Protein AF-A0A2H6B4E5-F1 (afdb_monomer_lite)

Radius of gyration: 14.1 Å; chains: 1; bounding box: 36×15×39 Å

pLDDT: mean 70.06, std 7.59, range [47.56, 81.25]

Secondary structure (DSSP, 8-state):
-HHHHHHHHHHHHHHHHHHH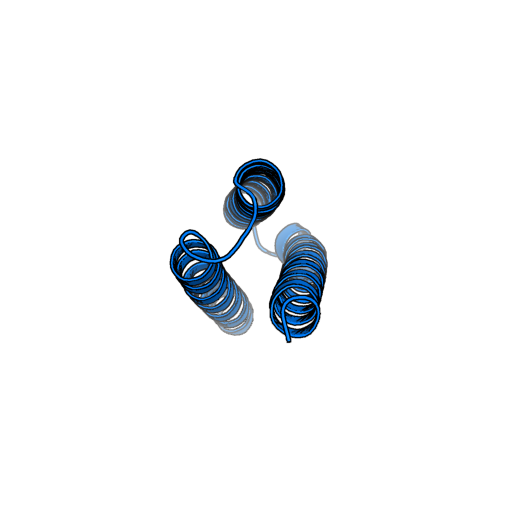HHHHHTTTS-HHHHHHHHHHHHHHHHHHHHHHHH-HHHHHHHHHHHHHHHHHHHHHHHHHHTS--

Foldseek 3Di:
DVVLVVLLVVLVVLLVVLVVLLVVCVVPDDPVVSVVLVVLSVVLVVLSVVLVVPDDPSNPVSSVVSVVSSVVSVVVSVVRVVVSD

Structure (mmCIF, N/CA/C/O backbone):
data_AF-A0A2H6B4E5-F1
#
_entry.id   AF-A0A2H6B4E5-F1
#
loop_
_atom_site.group_PDB
_atom_site.id
_atom_site.type_symbol
_atom_site.label_atom_id
_atom_site.label_alt_id
_atom_site.label_comp_id
_atom_site.label_asym_id
_atom_site.label_entity_id
_atom_site.label_seq_id
_atom_site.pdbx_PDB_ins_code
_atom_site.Cartn_x
_atom_site.Cartn_y
_atom_site.Cartn_z
_atom_site.occupancy
_atom_site.B_iso_or_equiv
_atom_site.auth_seq_id
_atom_site.auth_comp_id
_atom_site.auth_asym_id
_atom_site.auth_atom_id
_atom_site.pdbx_PDB_model_num
ATOM 1 N N . MET A 1 1 ? 10.975 -2.295 -21.024 1.00 52.81 1 MET A N 1
ATOM 2 C CA . MET A 1 1 ? 10.274 -1.003 -21.212 1.00 52.81 1 MET A CA 1
ATOM 3 C C . MET A 1 1 ? 8.752 -1.124 -21.031 1.00 52.81 1 MET A C 1
ATOM 5 O O . MET A 1 1 ? 8.273 -0.728 -19.982 1.00 52.81 1 MET A O 1
ATOM 9 N N . ALA A 1 2 ? 7.969 -1.705 -21.958 1.00 59.59 2 ALA A N 1
ATOM 10 C CA . ALA A 1 2 ? 6.490 -1.678 -21.863 1.00 59.59 2 ALA A CA 1
ATOM 11 C C . ALA A 1 2 ? 5.884 -2.483 -20.687 1.00 59.59 2 ALA A C 1
ATOM 13 O O . ALA A 1 2 ? 4.977 -2.010 -20.008 1.00 59.59 2 ALA A O 1
ATOM 14 N N . ARG A 1 3 ? 6.400 -3.688 -20.413 1.00 59.25 3 ARG A N 1
ATOM 15 C CA . ARG A 1 3 ? 5.870 -4.579 -19.360 1.00 59.25 3 ARG A CA 1
ATOM 16 C C . ARG A 1 3 ? 6.098 -4.035 -17.946 1.00 59.25 3 ARG A C 1
ATOM 18 O O . ARG A 1 3 ? 5.260 -4.180 -17.070 1.00 59.25 3 ARG A O 1
ATOM 25 N N . GLU A 1 4 ? 7.224 -3.372 -17.754 1.00 58.09 4 GLU A N 1
ATOM 26 C CA . GLU A 1 4 ? 7.676 -2.820 -16.479 1.00 58.09 4 GLU A CA 1
ATOM 27 C C . GLU A 1 4 ? 6.878 -1.571 -16.089 1.00 58.09 4 GLU A C 1
ATOM 29 O O . GLU A 1 4 ? 6.381 -1.461 -14.971 1.00 58.09 4 GLU A O 1
ATOM 34 N N . SER A 1 5 ? 6.624 -0.700 -17.070 1.00 65.62 5 SER A N 1
ATOM 35 C CA . SER A 1 5 ? 5.707 0.434 -16.931 1.00 65.62 5 SER A CA 1
ATOM 36 C C . SER A 1 5 ? 4.292 -0.021 -16.538 1.00 65.62 5 SER A C 1
ATOM 38 O O . SER A 1 5 ? 3.638 0.616 -15.715 1.00 65.62 5 SER A O 1
ATOM 40 N N . GLN A 1 6 ? 3.848 -1.180 -17.037 1.00 71.12 6 GLN A N 1
ATOM 41 C CA . GLN A 1 6 ? 2.546 -1.753 -16.695 1.00 71.12 6 GLN A CA 1
ATOM 42 C C . GLN A 1 6 ? 2.491 -2.333 -15.270 1.00 71.12 6 GLN A C 1
ATOM 44 O O . GLN A 1 6 ? 1.470 -2.202 -14.596 1.00 71.12 6 GLN A O 1
ATOM 49 N N . VAL A 1 7 ? 3.573 -2.956 -14.786 1.00 70.69 7 VAL A N 1
ATOM 50 C CA . VAL A 1 7 ? 3.663 -3.444 -13.395 1.00 70.69 7 VAL A CA 1
ATOM 51 C C . VAL A 1 7 ? 3.657 -2.270 -12.415 1.00 70.69 7 VAL A C 1
ATOM 53 O O . VAL A 1 7 ? 2.940 -2.306 -11.416 1.00 70.69 7 VAL A O 1
ATOM 56 N N . LEU A 1 8 ? 4.395 -1.206 -12.731 1.00 68.19 8 LEU A N 1
ATOM 57 C CA . LEU A 1 8 ? 4.424 0.021 -11.937 1.00 68.19 8 LEU A CA 1
ATOM 58 C C . LEU A 1 8 ? 3.057 0.707 -11.874 1.00 68.19 8 LEU A C 1
ATOM 60 O O . LEU A 1 8 ? 2.624 1.099 -10.791 1.00 68.19 8 LEU A O 1
ATOM 64 N N . ALA A 1 9 ? 2.357 0.803 -13.006 1.00 72.12 9 ALA A N 1
ATOM 65 C CA . ALA A 1 9 ? 1.008 1.362 -13.054 1.00 72.12 9 ALA A CA 1
ATOM 66 C C . ALA A 1 9 ? 0.040 0.585 -12.146 1.00 72.12 9 ALA A C 1
ATOM 68 O O . ALA A 1 9 ? -0.644 1.189 -11.324 1.00 72.12 9 ALA A O 1
ATOM 69 N N . LYS A 1 10 ? 0.060 -0.754 -12.212 1.00 75.81 10 LYS A N 1
ATOM 70 C CA . LYS A 1 10 ? -0.789 -1.613 -11.367 1.00 75.81 10 LYS A CA 1
ATOM 71 C C . LYS A 1 10 ? -0.472 -1.501 -9.877 1.00 75.81 10 LYS A C 1
ATOM 73 O O . LYS A 1 10 ? -1.376 -1.561 -9.050 1.00 75.81 10 LYS A O 1
ATOM 78 N N . LEU A 1 11 ? 0.804 -1.374 -9.514 1.00 69.69 11 LEU A N 1
ATOM 79 C CA . LEU A 1 11 ? 1.198 -1.217 -8.111 1.00 69.69 11 LEU A CA 1
ATOM 80 C C . LEU A 1 11 ? 0.808 0.147 -7.554 1.00 69.69 11 LEU A C 1
ATOM 82 O O . LEU A 1 11 ? 0.409 0.236 -6.396 1.00 69.69 11 LEU A O 1
ATOM 86 N N . ARG A 1 12 ? 0.878 1.190 -8.383 1.00 71.56 12 ARG A N 1
ATOM 87 C CA . ARG A 1 12 ? 0.405 2.522 -8.018 1.00 71.56 12 ARG A CA 1
ATOM 88 C C . ARG A 1 12 ? -1.108 2.538 -7.789 1.00 71.56 12 ARG A C 1
ATOM 90 O O . ARG A 1 12 ? -1.537 3.046 -6.763 1.00 71.56 12 ARG A O 1
ATOM 97 N N . GLU A 1 13 ? -1.879 1.922 -8.682 1.00 79.81 13 GLU A N 1
ATOM 98 C CA . GLU A 1 13 ? -3.337 1.791 -8.547 1.00 79.81 13 GLU A CA 1
ATOM 99 C C . GLU A 1 13 ? -3.725 1.031 -7.267 1.00 79.81 13 GLU A C 1
ATOM 101 O O . GLU A 1 13 ? -4.510 1.527 -6.463 1.00 79.81 13 GLU A O 1
ATOM 106 N N . ARG A 1 14 ? -3.086 -0.119 -6.998 1.00 74.06 14 ARG A N 1
ATOM 107 C CA . ARG A 1 14 ? -3.300 -0.892 -5.758 1.00 74.06 14 ARG A CA 1
ATOM 108 C C . ARG A 1 14 ? -2.956 -0.108 -4.487 1.00 74.06 14 ARG A C 1
ATOM 110 O O . ARG A 1 14 ? -3.611 -0.290 -3.465 1.00 74.06 14 ARG A O 1
ATOM 117 N N . LEU A 1 15 ? -1.919 0.731 -4.521 1.00 73.88 15 LEU A N 1
ATOM 118 C CA . LEU A 1 15 ? -1.554 1.587 -3.388 1.00 73.88 15 LEU A CA 1
ATOM 119 C C . LEU A 1 15 ? -2.602 2.669 -3.114 1.00 73.88 15 LEU A C 1
ATOM 121 O O . LEU A 1 15 ? -2.873 2.981 -1.954 1.00 73.88 15 LEU A O 1
ATOM 125 N N . GLU A 1 16 ? -3.166 3.243 -4.170 1.00 76.38 16 GLU A N 1
ATOM 126 C CA . GLU A 1 16 ? -4.202 4.269 -4.077 1.00 76.38 16 GLU A CA 1
ATOM 127 C C . GLU A 1 16 ? -5.505 3.673 -3.523 1.00 76.38 16 GLU A C 1
ATOM 129 O O . GLU A 1 16 ? -6.052 4.208 -2.560 1.00 76.38 16 GLU A O 1
ATOM 134 N N . GLU A 1 17 ? -5.911 2.492 -4.008 1.00 80.31 17 GLU A N 1
ATOM 135 C CA . GLU A 1 17 ? -7.060 1.738 -3.478 1.00 80.31 17 GLU A CA 1
ATOM 136 C C . GLU A 1 17 ? -6.878 1.375 -1.993 1.00 80.31 17 GLU A C 1
ATOM 138 O O . GLU A 1 17 ? -7.796 1.527 -1.186 1.00 80.31 17 GLU A O 1
ATOM 143 N N . LEU A 1 18 ? -5.683 0.917 -1.601 1.00 71.62 18 LEU A N 1
ATOM 144 C CA . LEU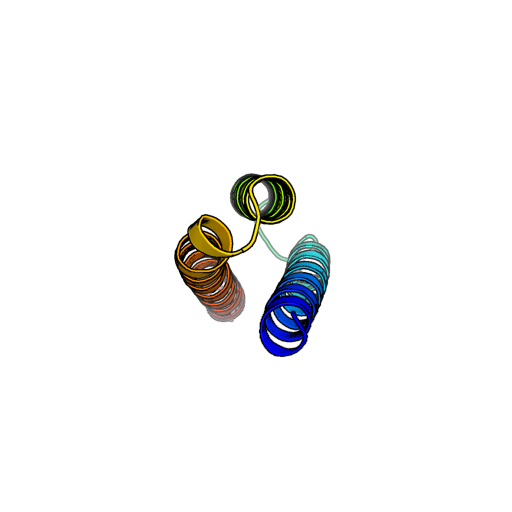 A 1 18 ? -5.384 0.627 -0.196 1.00 71.62 18 LEU A CA 1
ATOM 145 C C . LEU A 1 18 ? -5.454 1.874 0.684 1.00 71.62 18 LEU A C 1
ATOM 147 O O . LEU A 1 18 ? -5.948 1.794 1.806 1.00 71.62 18 LEU A O 1
ATOM 151 N N . SER A 1 19 ? -4.955 3.008 0.192 1.00 73.69 19 SER A N 1
ATOM 152 C CA . SER A 1 19 ? -4.969 4.263 0.949 1.00 73.69 19 SER A CA 1
ATOM 153 C C . SER A 1 19 ? -6.404 4.728 1.198 1.00 73.69 19 SER A C 1
ATOM 155 O O . SER A 1 19 ? -6.747 5.031 2.337 1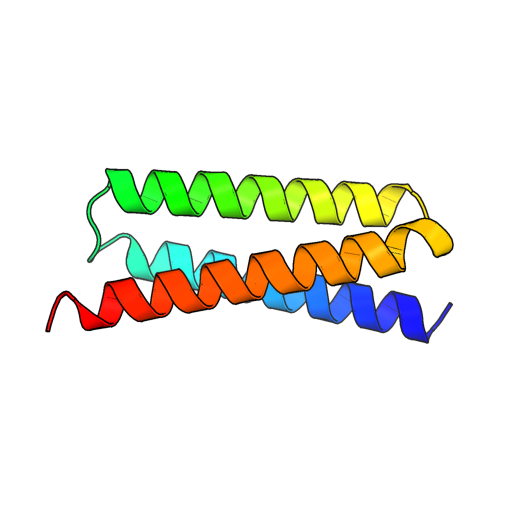.00 73.69 19 SER A O 1
ATOM 157 N N . GLN A 1 20 ? -7.260 4.676 0.171 1.00 77.19 20 GLN A N 1
ATOM 158 C CA . GLN A 1 20 ? -8.687 4.990 0.297 1.00 77.19 20 GLN A CA 1
ATOM 159 C C . GLN A 1 20 ? -9.389 4.057 1.288 1.00 77.19 20 GLN A C 1
ATOM 161 O O . GLN A 1 20 ? -10.097 4.520 2.173 1.00 77.19 20 GLN A O 1
ATOM 166 N N . ARG A 1 21 ? -9.126 2.747 1.224 1.00 72.06 21 ARG A N 1
ATOM 167 C CA . ARG A 1 21 ? -9.695 1.782 2.180 1.00 72.06 21 ARG A CA 1
ATOM 168 C C . ARG A 1 21 ? -9.280 2.029 3.626 1.00 72.06 21 ARG A C 1
ATOM 170 O O . ARG A 1 21 ? -10.082 1.821 4.528 1.00 72.06 21 ARG A O 1
ATOM 177 N N . ILE A 1 22 ? -8.031 2.429 3.866 1.00 70.38 22 ILE A N 1
ATOM 178 C CA . ILE A 1 22 ? -7.577 2.807 5.212 1.00 70.38 22 ILE A CA 1
ATOM 179 C C . ILE A 1 22 ? -8.336 4.049 5.689 1.00 70.38 22 ILE A C 1
ATOM 181 O O . ILE A 1 22 ? -8.726 4.106 6.852 1.00 70.38 22 ILE A O 1
ATOM 185 N N . GLU A 1 23 ? -8.560 5.025 4.806 1.00 70.69 23 GLU A N 1
ATOM 186 C CA . GLU A 1 23 ? -9.339 6.224 5.129 1.00 70.69 23 GLU A CA 1
ATOM 187 C C . GLU A 1 23 ? -10.811 5.907 5.425 1.00 70.69 23 GLU A C 1
ATOM 189 O O . GLU A 1 23 ? -11.372 6.456 6.368 1.00 70.69 23 GLU A O 1
ATOM 194 N N . GLU A 1 24 ? -11.417 4.975 4.691 1.00 73.81 24 GLU A N 1
ATOM 195 C CA . GLU A 1 24 ? -12.789 4.505 4.928 1.00 73.81 24 GLU A CA 1
ATOM 196 C C . GLU A 1 24 ? -12.952 3.727 6.240 1.00 73.81 24 GLU A C 1
ATOM 198 O O . GLU A 1 24 ? -14.052 3.686 6.780 1.00 73.81 24 GLU A O 1
ATOM 203 N N . LEU A 1 25 ? -11.879 3.121 6.759 1.00 66.56 25 LEU A N 1
ATOM 204 C CA . LEU A 1 25 ? -11.881 2.358 8.015 1.00 66.56 25 LEU A CA 1
ATOM 205 C C . LEU A 1 25 ? -11.566 3.213 9.254 1.00 66.56 25 LEU A C 1
ATOM 207 O O . LEU A 1 25 ? -11.736 2.741 10.374 1.00 66.56 25 LEU A O 1
ATOM 211 N N . LEU A 1 26 ? -11.146 4.472 9.080 1.00 64.75 26 LEU A N 1
ATOM 212 C CA . LEU A 1 26 ? -10.937 5.424 10.181 1.00 64.75 26 LEU A CA 1
ATOM 213 C C . LEU A 1 26 ? -12.127 5.601 11.144 1.00 64.75 26 LEU A C 1
ATOM 215 O O . LEU A 1 26 ? -11.862 5.731 12.336 1.00 64.75 26 LEU A O 1
ATOM 219 N N . PRO A 1 27 ? -13.396 5.669 10.693 1.00 62.72 27 PRO A N 1
ATOM 220 C CA . PRO A 1 27 ? -14.515 5.917 11.601 1.00 62.72 27 PRO A CA 1
ATOM 221 C C . PRO A 1 27 ? -14.880 4.718 12.490 1.00 62.72 27 PRO A C 1
ATOM 223 O O . PRO A 1 27 ? -15.462 4.936 13.548 1.00 62.72 27 PRO A O 1
ATOM 226 N N . ASP A 1 28 ? -14.522 3.490 12.098 1.00 61.69 28 ASP A N 1
ATOM 227 C CA . ASP A 1 28 ? -14.995 2.252 12.744 1.00 61.69 28 ASP A CA 1
ATOM 228 C C . ASP A 1 28 ? -13.895 1.473 13.492 1.00 61.69 28 ASP A C 1
ATOM 230 O O . ASP A 1 28 ? -14.170 0.447 14.109 1.00 61.69 28 ASP A O 1
ATOM 234 N N . VAL A 1 29 ? -12.637 1.928 13.460 1.00 62.66 29 VAL A N 1
ATOM 235 C CA . VAL A 1 29 ? -11.490 1.187 14.012 1.00 62.66 29 VAL A CA 1
ATOM 236 C C . VAL A 1 29 ? -10.752 2.018 15.066 1.00 62.66 29 VAL A C 1
ATOM 238 O O . VAL A 1 29 ? -10.523 3.209 14.884 1.00 62.66 29 VAL A O 1
ATOM 241 N N . ASP A 1 30 ? -10.333 1.366 16.160 1.00 69.19 30 ASP A N 1
ATOM 242 C CA . ASP A 1 30 ? -9.468 1.936 17.209 1.00 69.19 30 ASP A CA 1
ATOM 243 C C . ASP A 1 30 ? -8.301 2.738 16.599 1.00 69.19 30 ASP A C 1
ATOM 245 O O . ASP A 1 30 ? -7.532 2.217 15.783 1.00 69.19 30 ASP A O 1
ATOM 249 N N . GLU A 1 31 ? -8.167 4.002 17.007 1.00 69.75 31 GLU A N 1
ATOM 250 C CA . GLU A 1 31 ? -7.200 4.974 16.481 1.00 69.75 31 GLU A CA 1
ATOM 251 C C . GLU A 1 31 ? -5.769 4.413 16.442 1.00 69.75 31 GLU A C 1
ATOM 253 O O . GLU A 1 31 ? -5.047 4.601 15.459 1.00 69.75 31 GLU A O 1
ATOM 258 N N . LYS A 1 32 ? -5.392 3.604 17.441 1.00 72.06 32 LYS A N 1
ATOM 259 C CA . LYS A 1 32 ? -4.070 2.975 17.517 1.00 72.06 32 LYS A CA 1
ATOM 260 C C . LYS A 1 32 ? -3.831 1.971 16.387 1.00 72.06 32 LYS A C 1
ATOM 262 O O . LYS A 1 32 ? -2.730 1.883 15.848 1.00 72.06 32 LYS A O 1
ATOM 267 N N . ARG A 1 33 ? -4.858 1.212 15.998 1.00 70.81 33 ARG A N 1
ATOM 268 C CA . ARG A 1 33 ? -4.776 0.251 14.884 1.00 70.81 33 ARG A CA 1
ATOM 269 C C . ARG A 1 33 ? -4.725 0.960 13.538 1.00 70.81 33 ARG A C 1
ATOM 271 O O . ARG A 1 33 ? -4.053 0.483 12.623 1.00 70.81 33 ARG A O 1
ATOM 278 N N . VAL A 1 34 ? -5.397 2.103 13.411 1.00 72.06 34 VAL A N 1
ATOM 279 C CA . VAL A 1 34 ? -5.324 2.896 12.182 1.00 72.06 34 VAL A CA 1
ATOM 280 C C . VAL A 1 34 ?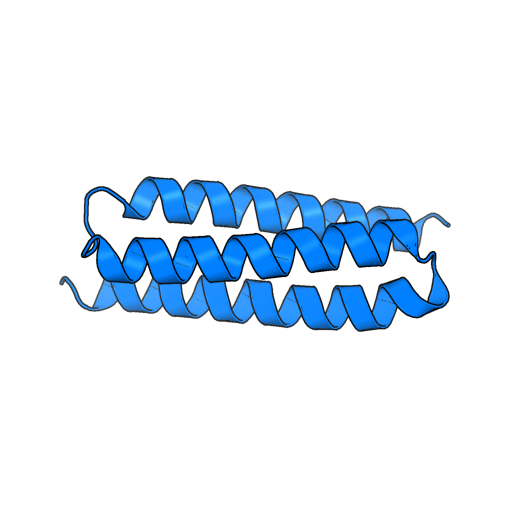 -3.950 3.548 12.020 1.00 72.06 34 VAL A C 1
ATOM 282 O O . VAL A 1 34 ? -3.417 3.586 10.909 1.00 72.06 34 VAL A O 1
ATOM 285 N N . GLU A 1 35 ? -3.325 4.001 13.107 1.00 75.44 35 GLU A N 1
ATOM 286 C CA . GLU A 1 35 ? -1.942 4.485 13.073 1.00 75.44 35 GLU A CA 1
ATOM 287 C C . GLU A 1 35 ? -0.947 3.403 12.622 1.00 75.44 35 GLU A C 1
ATOM 289 O O . GLU A 1 35 ? -0.083 3.688 11.789 1.00 75.44 35 GLU A O 1
ATOM 294 N N . GLU A 1 36 ? -1.099 2.156 13.086 1.00 79.50 36 GLU A N 1
ATOM 295 C CA . GLU A 1 36 ? -0.285 1.018 12.624 1.00 79.50 36 GLU A CA 1
ATOM 296 C C . GLU A 1 36 ? -0.432 0.793 11.108 1.00 79.50 36 GLU A C 1
ATOM 298 O O . GLU A 1 36 ? 0.562 0.704 10.382 1.00 79.50 36 GLU A O 1
ATOM 303 N N . LEU A 1 37 ? -1.671 0.787 10.604 1.00 72.88 37 LEU A N 1
ATOM 304 C CA . LEU A 1 37 ? -1.961 0.631 9.175 1.00 72.88 37 LEU A CA 1
ATOM 305 C C . LEU A 1 37 ? -1.382 1.777 8.334 1.00 72.88 37 LEU A C 1
ATOM 307 O O . LEU A 1 37 ? -0.822 1.541 7.261 1.00 72.88 37 LEU A O 1
ATOM 311 N N . ARG A 1 38 ? -1.466 3.019 8.826 1.00 73.06 38 ARG A N 1
ATOM 312 C CA . ARG A 1 38 ? -0.866 4.194 8.174 1.00 73.06 38 ARG A CA 1
ATOM 313 C C . ARG A 1 38 ? 0.657 4.103 8.127 1.00 73.06 38 ARG A C 1
A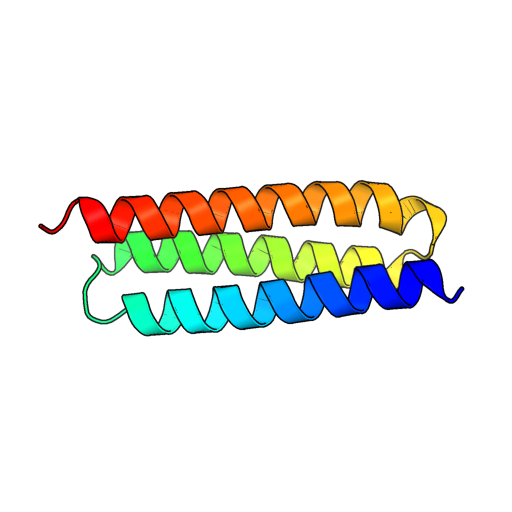TOM 315 O O . ARG A 1 38 ? 1.250 4.426 7.094 1.00 73.06 38 ARG A O 1
ATOM 322 N N . ALA A 1 39 ? 1.295 3.660 9.210 1.00 79.38 39 ALA A N 1
ATOM 323 C CA . ALA A 1 39 ? 2.743 3.476 9.260 1.00 79.38 39 ALA A CA 1
ATOM 324 C C . ALA A 1 39 ? 3.203 2.416 8.245 1.00 79.38 39 ALA A C 1
ATOM 326 O O . ALA A 1 39 ? 4.147 2.649 7.487 1.00 79.38 39 ALA A O 1
ATOM 327 N N . GLU A 1 40 ? 2.496 1.291 8.161 1.00 75.88 40 GLU A N 1
ATOM 328 C CA . GLU A 1 40 ? 2.783 0.234 7.190 1.00 75.88 40 GLU A CA 1
ATOM 329 C C . GLU A 1 40 ? 2.566 0.699 5.744 1.00 75.88 40 GLU A C 1
ATOM 331 O O . GLU A 1 40 ? 3.449 0.517 4.902 1.00 75.88 40 GLU A O 1
ATOM 336 N N . ALA A 1 41 ? 1.450 1.375 5.453 1.00 73.81 41 ALA A N 1
ATOM 337 C CA . ALA A 1 41 ? 1.177 1.931 4.128 1.00 73.81 41 ALA A CA 1
ATOM 338 C C . ALA A 1 41 ? 2.257 2.935 3.688 1.00 73.81 41 ALA A C 1
ATOM 340 O O . ALA A 1 41 ? 2.692 2.925 2.531 1.00 73.81 41 ALA A O 1
ATOM 341 N N . ARG A 1 42 ? 2.757 3.760 4.618 1.00 78.50 42 ARG A N 1
ATOM 342 C CA . ARG A 1 42 ? 3.861 4.691 4.357 1.00 78.50 42 ARG A CA 1
ATOM 343 C C . ARG A 1 42 ? 5.147 3.960 3.969 1.00 78.50 42 ARG A C 1
ATOM 345 O O . ARG A 1 42 ? 5.770 4.335 2.977 1.00 78.50 42 ARG A O 1
ATOM 352 N N . VAL A 1 43 ? 5.512 2.897 4.688 1.00 81.25 43 VAL A N 1
ATOM 353 C CA . VAL A 1 43 ? 6.696 2.080 4.367 1.00 81.25 43 VAL A CA 1
ATOM 354 C C . VAL A 1 43 ? 6.569 1.442 2.981 1.00 81.25 43 VAL A C 1
ATOM 356 O O . VAL A 1 43 ? 7.528 1.439 2.207 1.00 81.25 43 VAL A O 1
ATOM 359 N N . VAL A 1 44 ? 5.389 0.923 2.630 1.00 75.25 44 VAL A N 1
ATOM 360 C CA . VAL A 1 44 ? 5.146 0.344 1.298 1.00 75.25 44 VAL A CA 1
ATOM 361 C C . VAL A 1 44 ? 5.282 1.408 0.206 1.00 75.25 44 VAL A C 1
ATOM 363 O O . VAL A 1 44 ? 5.941 1.165 -0.807 1.00 75.25 44 VAL A O 1
ATOM 366 N N . ARG A 1 45 ? 4.729 2.605 0.421 1.00 73.56 45 ARG A N 1
ATOM 367 C CA . ARG A 1 45 ? 4.853 3.731 -0.514 1.00 73.56 45 ARG A CA 1
ATOM 368 C C . ARG A 1 45 ? 6.309 4.149 -0.723 1.00 73.56 45 ARG A C 1
ATOM 370 O O . ARG A 1 45 ? 6.722 4.328 -1.868 1.00 73.56 45 ARG A O 1
ATOM 377 N N . GLU A 1 46 ? 7.088 4.278 0.349 1.00 79.81 46 GLU A N 1
ATOM 378 C CA . GLU A 1 46 ? 8.513 4.626 0.265 1.00 79.81 46 GLU A CA 1
ATOM 379 C C . GLU A 1 46 ? 9.291 3.566 -0.528 1.00 79.81 46 GLU A C 1
ATOM 381 O O . GLU A 1 46 ? 10.064 3.910 -1.420 1.00 79.81 46 GLU A O 1
ATOM 386 N N . ARG A 1 47 ? 9.011 2.274 -0.306 1.00 74.44 47 ARG A N 1
ATOM 387 C CA . ARG A 1 47 ? 9.618 1.175 -1.077 1.00 74.44 47 ARG A CA 1
ATOM 388 C C . ARG A 1 47 ? 9.273 1.225 -2.563 1.00 74.44 47 ARG A C 1
ATOM 390 O O . ARG A 1 47 ? 10.142 0.954 -3.386 1.00 74.44 47 ARG A O 1
ATOM 397 N N . VAL A 1 48 ? 8.045 1.599 -2.924 1.00 71.25 48 VAL A N 1
ATOM 398 C CA . VAL A 1 48 ? 7.660 1.790 -4.335 1.00 71.25 48 VAL A CA 1
ATOM 399 C C . VAL A 1 48 ? 8.402 2.957 -4.966 1.00 71.25 48 VAL A C 1
ATOM 401 O O . VAL A 1 48 ? 8.893 2.827 -6.084 1.00 71.25 48 VAL A O 1
ATOM 404 N N . GLN A 1 49 ? 8.526 4.082 -4.261 1.00 73.31 49 GLN A N 1
ATOM 405 C CA . GLN A 1 49 ? 9.289 5.231 -4.755 1.00 73.31 49 GLN A CA 1
ATOM 406 C C . GLN A 1 49 ? 10.770 4.892 -4.948 1.00 73.31 49 GLN A C 1
ATOM 408 O O . GLN A 1 49 ? 11.375 5.305 -5.934 1.00 73.31 49 GLN A O 1
ATOM 413 N N . LEU A 1 50 ? 11.335 4.092 -4.046 1.00 74.25 50 LEU A N 1
ATOM 414 C CA . LEU A 1 50 ? 12.711 3.620 -4.147 1.00 74.25 50 LEU A CA 1
ATOM 415 C C . LEU A 1 50 ? 12.894 2.644 -5.321 1.00 74.25 50 LEU A C 1
ATOM 417 O O . LEU A 1 50 ? 13.848 2.783 -6.082 1.00 74.25 50 LEU A O 1
ATOM 421 N N . ALA A 1 51 ? 11.941 1.727 -5.530 1.00 69.31 51 ALA A N 1
ATOM 422 C CA . ALA A 1 51 ? 11.917 0.827 -6.687 1.00 69.31 51 ALA A CA 1
ATOM 423 C C . ALA A 1 51 ? 11.860 1.601 -8.013 1.00 69.31 51 ALA A C 1
ATOM 425 O O . ALA A 1 51 ? 12.558 1.263 -8.966 1.00 69.31 51 ALA A O 1
ATOM 426 N N . LEU A 1 52 ? 11.052 2.666 -8.056 1.00 67.56 52 LEU A N 1
ATOM 427 C CA . LEU A 1 52 ? 10.941 3.571 -9.200 1.00 67.56 52 LEU A CA 1
ATOM 428 C C . LEU A 1 52 ? 12.255 4.310 -9.488 1.00 67.56 52 LEU A C 1
ATOM 430 O O . LEU A 1 52 ? 12.568 4.559 -10.649 1.00 67.56 52 LEU A O 1
ATOM 434 N N . ALA A 1 53 ? 13.017 4.654 -8.447 1.00 71.06 53 ALA A N 1
ATOM 435 C CA . ALA A 1 53 ? 14.276 5.383 -8.571 1.00 71.06 53 ALA A CA 1
ATOM 436 C C . ALA A 1 53 ? 15.471 4.498 -8.978 1.00 71.06 53 ALA A C 1
ATOM 438 O O . ALA A 1 53 ? 16.405 5.003 -9.596 1.00 71.06 53 ALA A O 1
ATOM 439 N N . GLN A 1 54 ? 15.464 3.200 -8.643 1.00 68.50 54 GLN A N 1
ATOM 440 C CA . GLN A 1 54 ? 16.605 2.294 -8.866 1.00 68.50 54 GLN A CA 1
ATOM 441 C C . GLN A 1 54 ? 16.661 1.643 -10.262 1.00 68.50 54 GLN A C 1
ATOM 443 O O . GLN A 1 54 ? 17.708 1.122 -10.641 1.00 68.50 54 GLN A O 1
ATOM 448 N N . GLY A 1 55 ? 15.592 1.711 -11.060 1.00 60.47 55 GLY A N 1
ATOM 449 C CA . GLY A 1 55 ? 15.571 1.159 -12.420 1.00 60.47 55 GLY A CA 1
ATOM 450 C C . GLY A 1 55 ? 15.372 -0.367 -12.510 1.00 60.47 55 GLY A C 1
ATOM 451 O O . GLY A 1 55 ? 15.414 -1.103 -11.524 1.00 60.47 55 GLY A O 1
ATOM 452 N N . ALA A 1 56 ? 15.120 -0.817 -13.741 1.00 54.06 56 ALA A N 1
ATOM 453 C CA . ALA A 1 56 ? 14.407 -2.037 -14.137 1.00 54.06 56 ALA A CA 1
ATOM 454 C C . ALA A 1 56 ? 14.763 -3.376 -13.478 1.00 54.06 56 ALA A C 1
ATOM 456 O O . ALA A 1 56 ? 13.867 -4.176 -13.203 1.00 54.06 56 ALA A O 1
ATOM 457 N N . GLU A 1 57 ? 16.042 -3.647 -13.233 1.00 54.09 57 GLU A N 1
ATOM 458 C CA . GLU A 1 57 ? 16.478 -4.959 -12.736 1.00 54.09 57 GLU A CA 1
ATOM 459 C C . GLU A 1 57 ? 16.244 -5.130 -11.231 1.00 54.09 57 GLU A C 1
ATOM 461 O O . GLU A 1 57 ? 15.817 -6.194 -10.791 1.00 54.09 57 GLU A O 1
ATOM 466 N N . VAL A 1 58 ? 16.433 -4.067 -10.441 1.00 57.59 58 VAL A N 1
ATOM 467 C CA . VAL A 1 58 ? 16.155 -4.076 -8.990 1.00 57.59 58 VAL A CA 1
ATOM 468 C C . VAL A 1 58 ? 14.664 -3.849 -8.717 1.00 57.59 58 VAL A C 1
ATOM 470 O O . VAL A 1 58 ? 14.125 -4.251 -7.678 1.00 57.59 58 VAL A O 1
ATOM 473 N N . ALA A 1 59 ? 13.965 -3.249 -9.683 1.00 61.56 59 ALA A N 1
ATOM 474 C CA . ALA A 1 59 ? 12.544 -2.980 -9.602 1.00 61.56 59 ALA A CA 1
ATOM 475 C C . ALA A 1 59 ? 11.726 -4.273 -9.489 1.00 61.56 59 ALA A C 1
ATOM 477 O O . ALA A 1 59 ? 10.871 -4.340 -8.624 1.00 61.56 59 ALA A O 1
ATOM 478 N N . GLU A 1 60 ? 11.963 -5.334 -10.265 1.00 63.97 60 GLU A N 1
ATOM 479 C CA . GLU A 1 60 ? 11.020 -6.468 -10.282 1.00 63.97 60 GLU A CA 1
ATOM 480 C C . GLU A 1 60 ? 10.923 -7.232 -8.944 1.00 63.97 60 GLU A C 1
ATOM 482 O O . GLU A 1 60 ? 9.820 -7.569 -8.498 1.00 63.97 60 GLU A O 1
ATOM 487 N N . GLU A 1 61 ? 12.046 -7.483 -8.267 1.00 69.06 61 GLU A N 1
ATOM 488 C CA . GLU A 1 61 ? 12.036 -8.113 -6.940 1.00 69.06 61 GLU A CA 1
ATOM 489 C C . GLU A 1 61 ? 11.442 -7.174 -5.885 1.00 69.06 61 GLU A C 1
ATOM 491 O O . GLU A 1 61 ? 10.618 -7.595 -5.065 1.00 69.06 61 GLU A O 1
ATOM 496 N N . THR A 1 62 ? 11.781 -5.885 -5.957 1.00 69.94 62 THR A N 1
ATOM 497 C CA . THR A 1 62 ? 11.237 -4.861 -5.059 1.00 69.94 62 THR A CA 1
ATOM 498 C C . THR A 1 62 ? 9.728 -4.712 -5.247 1.00 69.94 62 THR A C 1
ATOM 500 O O . THR A 1 62 ? 8.982 -4.690 -4.274 1.00 69.94 62 THR A O 1
ATOM 503 N N . LEU A 1 63 ? 9.247 -4.713 -6.488 1.00 66.94 63 LEU A N 1
ATOM 504 C CA . LEU A 1 63 ? 7.838 -4.638 -6.868 1.00 66.94 63 LEU A CA 1
ATOM 505 C C . LEU A 1 63 ? 7.077 -5.905 -6.457 1.00 66.94 63 LEU A C 1
ATOM 507 O O . LEU A 1 63 ? 5.955 -5.804 -5.963 1.00 66.94 63 LEU A O 1
ATOM 511 N N . ARG A 1 64 ? 7.690 -7.093 -6.566 1.00 73.25 64 ARG A N 1
ATOM 512 C CA . ARG A 1 64 ? 7.132 -8.335 -5.999 1.00 73.25 64 ARG A CA 1
ATOM 513 C C . ARG A 1 64 ? 7.046 -8.280 -4.474 1.00 73.25 64 ARG A C 1
ATOM 515 O O . ARG A 1 64 ? 6.043 -8.706 -3.906 1.00 73.25 64 ARG A O 1
ATOM 522 N N . SER A 1 65 ? 8.075 -7.757 -3.810 1.00 78.44 65 SER A N 1
ATOM 523 C CA . SER A 1 65 ? 8.104 -7.591 -2.353 1.00 78.44 65 SER A CA 1
ATOM 524 C C . SER A 1 65 ? 7.025 -6.620 -1.872 1.00 78.44 65 SER A C 1
ATOM 526 O O . SER A 1 65 ? 6.238 -6.957 -0.990 1.00 78.44 65 SER A O 1
ATOM 528 N N . VAL A 1 66 ? 6.909 -5.467 -2.533 1.00 71.12 66 VAL A N 1
ATOM 529 C CA . VAL A 1 66 ? 5.835 -4.490 -2.322 1.00 71.12 66 VAL A CA 1
ATOM 530 C C . VAL A 1 66 ? 4.467 -5.134 -2.540 1.00 71.12 66 VAL A C 1
ATOM 532 O O . VAL A 1 66 ? 3.587 -4.962 -1.704 1.00 71.12 66 VAL A O 1
ATOM 535 N N . GLY A 1 67 ? 4.279 -5.888 -3.628 1.00 71.88 67 GLY A N 1
ATOM 536 C CA . GLY A 1 67 ? 3.011 -6.559 -3.924 1.00 71.88 67 GLY A CA 1
ATOM 537 C C . GLY A 1 67 ? 2.551 -7.481 -2.792 1.00 71.88 67 GLY A C 1
ATOM 538 O O . GLY A 1 67 ? 1.385 -7.439 -2.410 1.00 71.88 67 GLY A O 1
ATOM 539 N N . ARG A 1 68 ? 3.478 -8.231 -2.183 1.00 79.50 68 ARG A N 1
ATOM 540 C CA . ARG A 1 68 ? 3.185 -9.055 -0.998 1.00 79.50 68 ARG A CA 1
ATOM 541 C C . ARG A 1 68 ? 2.823 -8.216 0.227 1.00 79.50 68 ARG A C 1
ATOM 543 O O . ARG A 1 68 ? 1.925 -8.593 0.971 1.00 79.50 68 ARG A O 1
ATOM 550 N N . SER A 1 69 ? 3.494 -7.083 0.446 1.00 75.69 69 SER A N 1
ATOM 551 C CA . SER A 1 69 ? 3.150 -6.170 1.548 1.00 75.69 69 SER A CA 1
ATOM 552 C C . SER A 1 69 ? 1.759 -5.548 1.375 1.00 75.69 69 SER A C 1
ATOM 554 O O . SER A 1 69 ? 1.022 -5.435 2.348 1.00 75.69 69 SER A O 1
ATOM 556 N N . ILE A 1 70 ? 1.381 -5.201 0.141 1.00 71.06 70 ILE A N 1
ATOM 557 C CA . ILE A 1 70 ? 0.040 -4.716 -0.224 1.00 71.06 70 ILE A CA 1
ATOM 558 C C . ILE A 1 70 ? -1.018 -5.786 0.073 1.00 71.06 70 ILE A C 1
ATOM 560 O O . ILE A 1 70 ? -2.038 -5.487 0.688 1.00 71.06 70 ILE A O 1
ATOM 564 N N . GLU A 1 71 ? -0.777 -7.035 -0.329 1.00 77.06 71 GLU A N 1
ATOM 565 C CA . GLU A 1 71 ? -1.707 -8.145 -0.078 1.00 77.06 71 GLU A CA 1
ATOM 566 C C . GLU A 1 71 ? -1.851 -8.440 1.419 1.00 77.06 71 GLU A C 1
ATOM 568 O O . GLU A 1 71 ? -2.967 -8.589 1.911 1.00 77.06 71 GLU A O 1
ATOM 573 N N . HIS A 1 72 ? -0.747 -8.404 2.169 1.00 81.25 72 HIS A N 1
ATOM 574 C CA . HIS A 1 72 ? -0.783 -8.558 3.621 1.00 81.25 72 HIS A CA 1
ATOM 575 C C . HIS A 1 72 ? -1.604 -7.458 4.313 1.00 81.25 72 HIS A C 1
ATOM 577 O O . HIS A 1 72 ? -2.413 -7.750 5.195 1.00 81.25 72 HIS A O 1
ATOM 583 N N . LEU A 1 73 ? -1.437 -6.200 3.891 1.00 74.06 73 LEU A N 1
ATOM 584 C CA . LEU A 1 73 ? -2.240 -5.082 4.387 1.00 74.06 73 LEU A CA 1
ATOM 585 C C . LEU A 1 73 ? -3.723 -5.264 4.057 1.00 74.06 73 LEU A C 1
ATOM 587 O O . LEU A 1 73 ? -4.563 -5.113 4.940 1.00 74.06 73 LEU A O 1
ATOM 591 N N . ALA A 1 74 ? -4.053 -5.650 2.822 1.00 72.12 74 ALA A N 1
ATOM 592 C CA . ALA A 1 74 ? -5.432 -5.911 2.411 1.00 72.12 74 ALA A CA 1
ATOM 593 C C . ALA A 1 74 ? -6.097 -7.017 3.251 1.00 72.12 74 ALA A C 1
ATOM 595 O O . ALA A 1 74 ? -7.274 -6.914 3.604 1.00 72.12 74 ALA A O 1
ATOM 596 N N . ASP A 1 75 ? -5.353 -8.069 3.593 1.00 81.19 75 ASP A N 1
ATOM 597 C CA . ASP A 1 75 ? -5.847 -9.155 4.439 1.00 81.19 75 ASP A CA 1
ATOM 598 C C . ASP A 1 75 ? -6.067 -8.705 5.883 1.00 81.19 75 ASP A C 1
ATOM 600 O O . ASP A 1 75 ? -7.099 -9.032 6.472 1.00 81.19 75 ASP A O 1
ATOM 604 N N . ARG A 1 76 ? -5.157 -7.899 6.443 1.00 78.75 76 ARG A N 1
ATOM 605 C CA . ARG A 1 76 ? -5.348 -7.305 7.774 1.00 78.75 76 ARG A CA 1
ATOM 606 C C . ARG A 1 76 ? -6.564 -6.383 7.817 1.00 78.75 76 ARG A C 1
ATOM 608 O O . ARG A 1 76 ? -7.365 -6.505 8.737 1.00 78.75 76 ARG A O 1
ATOM 615 N N . LEU A 1 77 ? -6.748 -5.526 6.808 1.00 72.50 77 LEU A N 1
ATOM 616 C CA . LEU A 1 77 ? 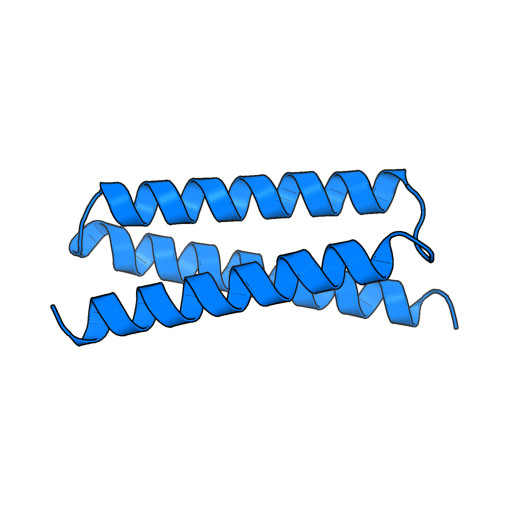-7.928 -4.656 6.691 1.00 72.50 77 LEU A CA 1
ATOM 617 C C . LEU A 1 77 ? -9.230 -5.466 6.651 1.00 72.50 77 LEU A C 1
ATOM 619 O O . LEU A 1 77 ? -10.187 -5.131 7.347 1.00 72.50 77 LEU A O 1
ATOM 623 N N . ARG A 1 78 ? -9.261 -6.575 5.900 1.00 74.31 78 ARG A N 1
ATOM 624 C CA . ARG A 1 78 ? -10.420 -7.483 5.881 1.00 74.31 78 ARG A CA 1
ATOM 625 C C . ARG A 1 78 ? -10.702 -8.108 7.247 1.00 74.31 78 ARG A C 1
ATOM 627 O O . ARG A 1 78 ? -11.863 -8.188 7.632 1.00 74.31 78 ARG A O 1
ATOM 634 N N . GLN A 1 79 ? -9.663 -8.516 7.976 1.00 76.12 79 GLN A N 1
ATOM 635 C CA . GLN A 1 79 ? -9.808 -9.101 9.312 1.00 76.12 79 GLN A CA 1
ATOM 636 C C . GLN A 1 79 ? -10.340 -8.109 10.351 1.00 76.12 79 GLN A C 1
ATOM 638 O O . GLN A 1 79 ? -11.034 -8.534 11.275 1.00 76.12 79 GLN A O 1
ATOM 643 N N . PHE A 1 80 ? -10.023 -6.817 10.213 1.00 67.88 80 PHE A N 1
ATOM 644 C CA . PHE A 1 80 ? -10.575 -5.780 11.085 1.00 67.88 80 PHE A CA 1
ATOM 645 C C . PHE A 1 80 ? -12.088 -5.665 10.909 1.00 67.88 80 PHE A C 1
ATOM 647 O O . PHE A 1 80 ? -12.811 -5.827 11.881 1.00 67.88 80 PHE A O 1
ATOM 654 N N . ARG A 1 81 ? -12.577 -5.553 9.669 1.00 62.50 81 ARG A N 1
ATOM 655 C CA . ARG A 1 81 ? -14.019 -5.469 9.389 1.00 62.50 81 ARG A CA 1
ATOM 656 C C . ARG A 1 81 ? -14.827 -6.673 9.900 1.00 62.50 81 ARG A C 1
ATOM 658 O O . ARG A 1 81 ? -15.985 -6.514 10.242 1.00 62.50 81 ARG A O 1
ATOM 665 N N . THR A 1 82 ? -14.242 -7.871 9.947 1.00 58.91 82 THR A N 1
ATOM 666 C CA . THR A 1 82 ? -14.934 -9.087 10.422 1.00 58.91 82 THR A CA 1
ATOM 667 C C . THR A 1 82 ? -14.930 -9.289 11.940 1.00 58.91 82 THR A C 1
ATOM 669 O O . THR A 1 82 ? -15.532 -10.250 12.402 1.00 58.91 82 THR A O 1
ATOM 672 N N . LYS A 1 83 ? -14.194 -8.481 12.715 1.00 54.03 83 LYS A N 1
ATOM 673 C CA . LYS A 1 83 ? -14.130 -8.621 14.184 1.00 54.03 83 LYS A CA 1
ATOM 674 C C . LYS A 1 83 ? -15.104 -7.710 14.936 1.00 54.03 83 LYS A C 1
ATOM 676 O O . LYS A 1 83 ? -15.215 -7.875 16.148 1.00 54.03 83 LYS A O 1
ATOM 681 N N . ASP A 1 84 ? -15.764 -6.796 14.230 1.00 49.38 84 ASP A N 1
ATOM 682 C CA . ASP A 1 84 ? -16.741 -5.847 14.776 1.00 49.38 84 ASP A CA 1
ATOM 683 C C . ASP A 1 84 ? -18.212 -6.225 14.443 1.00 49.38 84 ASP A C 1
ATOM 685 O O . ASP A 1 84 ? -19.120 -5.488 14.821 1.00 49.38 84 ASP A O 1
ATOM 689 N N . ASP A 1 85 ? -18.447 -7.383 13.797 1.00 47.56 85 ASP A N 1
ATOM 690 C CA . ASP A 1 85 ? -19.747 -8.095 13.687 1.00 47.56 85 ASP A CA 1
ATOM 691 C C . ASP A 1 85 ? -19.850 -9.201 14.762 1.00 47.56 85 ASP A C 1
ATOM 693 O O . ASP A 1 85 ? -20.940 -9.370 15.360 1.00 47.56 85 ASP A O 1
#

Sequence (85 aa):
MARESQVLAKLRERLEELSQRIEELLPDVDEKRVEELRAEARVVRERVQLALAQGAEVAEETLRSVGRSIEHLADRLRQFRTKDD